Protein AF-A0A7C2LM30-F1 (afdb_monomer)

Foldseek 3Di:
DLVLVLVLQVVQDPDFLLAAEEEEEAFAQDDVSRVVVQVVVVVSQVSNCVVGNHPYGYYFYQPNVYDPVSNVVRLVVSLVVQVVRCVVRVAAHEYEYQDCAQDCVLPPVNCVSCPPGSHGYRRGHRPPDVVVVVVVVVVVVVVD

Solvent-accessible surface area (backbone atoms only — not comparable to full-atom values): 7666 Å² total; per-residue (Å²): 106,42,67,58,54,34,48,54,45,54,77,62,43,92,49,74,41,55,34,26,38,38,35,39,32,53,61,54,71,52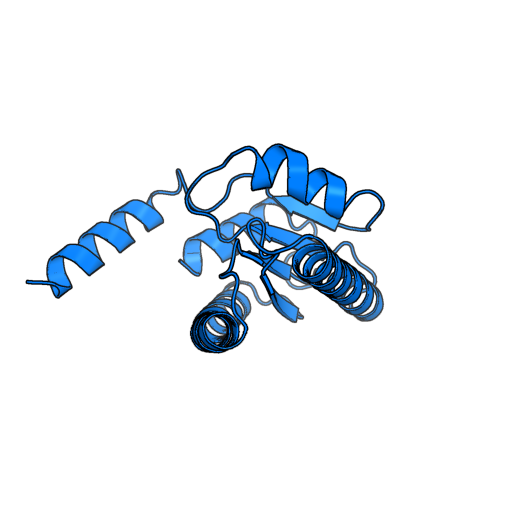,70,66,60,36,53,57,49,47,60,56,48,50,54,43,28,52,52,21,26,75,72,46,53,28,78,40,50,47,72,49,45,41,15,78,87,26,61,68,71,61,22,51,52,29,46,48,52,52,53,50,52,46,52,53,45,20,69,76,50,74,37,50,24,32,36,39,42,62,34,68,58,58,44,65,60,44,71,45,50,49,50,58,76,52,57,94,56,70,59,39,77,45,52,49,35,48,40,89,43,66,66,51,57,58,48,52,55,52,53,56,66,69,76,107

Nearest PDB structures (foldseek):
  5cdf-assembly1_E  TM=4.880E-01  e=2.034E-01  Paracoccus denitrificans
  2eg5-assembly2_E  TM=4.659E-01  e=1.511E+00  Coffea canephora
  3m9w-assembly1_A  TM=3.606E-01  e=6.515E-01  Escherichia coli str. K-12 substr. MG1655
  2eg5-assembly2_G  TM=3.994E-01  e=1.957E+00  Coffea canephora
  2eg5-assembly1_C  TM=4.062E-01  e=4.252E+00  Coffea canephora

Radius of gyration: 14.82 Å; Cα contacts (8 Å, |Δi|>4): 237; chains: 1; bounding box: 33×33×40 Å

Secondary structure (DSSP, 8-state):
-HHHHHHHHHHH-SSTTTS-EEEEE---SSHHHHHHHHHHHHHHHHHHHHHH--S-EEEEE--TTS-HHHHHHHHHHHHHHHHHHHHHHSSPEEEEEE-SS--HIIIIIHHHHTTTSSEEE-TT-STT-HHHHHHHHHHHHHH-

Structure (mmCIF, N/CA/C/O backbone):
data_AF-A0A7C2LM30-F1
#
_entry.id   AF-A0A7C2LM30-F1
#
loop_
_atom_site.group_PDB
_atom_site.id
_atom_site.type_symbol
_atom_site.label_atom_id
_atom_site.label_alt_id
_atom_site.label_comp_id
_atom_site.label_asym_id
_atom_site.label_entity_id
_atom_site.label_seq_id
_atom_site.pdbx_PDB_ins_code
_atom_site.Cartn_x
_atom_site.Cartn_y
_atom_site.Cartn_z
_atom_site.occupancy
_atom_site.B_iso_or_equiv
_atom_site.auth_seq_id
_atom_site.auth_comp_id
_atom_site.auth_asym_id
_atom_site.auth_atom_id
_atom_site.pdbx_PDB_model_num
ATOM 1 N N . MET A 1 1 ? -6.183 -11.247 -5.759 1.00 90.12 1 MET A N 1
ATOM 2 C CA . MET A 1 1 ? -5.270 -10.267 -5.131 1.00 90.12 1 MET A CA 1
ATOM 3 C C . MET A 1 1 ? -5.918 -9.535 -3.959 1.00 90.12 1 MET A C 1
ATOM 5 O O . MET A 1 1 ? -5.406 -9.662 -2.859 1.00 90.12 1 MET A O 1
ATOM 9 N N . ALA A 1 2 ? -7.056 -8.850 -4.144 1.00 95.06 2 ALA A N 1
ATOM 10 C CA . ALA A 1 2 ? -7.728 -8.118 -3.057 1.00 95.06 2 ALA A CA 1
ATOM 11 C C . ALA A 1 2 ? -8.099 -8.982 -1.830 1.00 95.06 2 ALA A C 1
ATOM 13 O O . ALA A 1 2 ? -8.059 -8.494 -0.708 1.00 95.06 2 ALA A O 1
ATOM 14 N N . GLU A 1 3 ? -8.421 -10.266 -2.025 1.00 95.94 3 GLU A N 1
ATOM 15 C CA . GLU A 1 3 ? -8.599 -11.251 -0.941 1.00 95.94 3 GLU A CA 1
ATOM 16 C C . GLU A 1 3 ? -7.370 -11.341 -0.032 1.00 95.94 3 GLU A C 1
ATOM 18 O O . GLU A 1 3 ? -7.488 -11.073 1.158 1.00 95.94 3 GLU A O 1
ATOM 23 N N . ILE A 1 4 ? -6.196 -11.590 -0.619 1.00 97.12 4 ILE A N 1
ATOM 24 C CA . ILE A 1 4 ? -4.918 -11.711 0.094 1.00 97.12 4 ILE A CA 1
ATOM 25 C C . ILE A 1 4 ? -4.638 -10.441 0.898 1.00 97.12 4 ILE A C 1
ATOM 27 O O . ILE A 1 4 ? -4.371 -10.499 2.091 1.00 97.12 4 ILE A O 1
ATOM 31 N N . LEU A 1 5 ? -4.737 -9.277 0.250 1.00 97.56 5 LEU A N 1
ATOM 32 C CA . LEU A 1 5 ? -4.450 -7.985 0.879 1.00 97.56 5 LEU A CA 1
ATOM 33 C C . LEU A 1 5 ? -5.427 -7.674 2.023 1.00 97.56 5 LEU A C 1
ATOM 35 O O . LEU A 1 5 ? -5.015 -7.152 3.056 1.00 97.56 5 LEU A O 1
ATOM 39 N N . ALA A 1 6 ? -6.704 -8.032 1.868 1.00 97.31 6 ALA A N 1
ATOM 40 C CA . ALA A 1 6 ? -7.699 -7.886 2.925 1.00 97.31 6 ALA A CA 1
ATOM 41 C C . ALA A 1 6 ? -7.400 -8.795 4.128 1.00 97.31 6 ALA A C 1
ATOM 43 O O . ALA A 1 6 ? -7.596 -8.382 5.268 1.00 97.31 6 ALA A O 1
ATOM 44 N N . GLU A 1 7 ? -6.921 -10.018 3.899 1.00 97.06 7 GLU A N 1
ATOM 45 C CA . GLU A 1 7 ? -6.515 -10.929 4.974 1.00 97.06 7 GLU A CA 1
ATOM 46 C C . GLU A 1 7 ? -5.250 -10.452 5.689 1.00 97.06 7 GLU A C 1
ATOM 48 O O . GLU A 1 7 ? -5.241 -10.411 6.918 1.00 97.06 7 GLU A O 1
ATOM 53 N N . ARG A 1 8 ? -4.234 -9.977 4.952 1.00 97.12 8 ARG A N 1
ATOM 54 C CA . ARG A 1 8 ? -3.040 -9.340 5.541 1.00 97.12 8 ARG A CA 1
ATOM 55 C C . ARG A 1 8 ? -3.408 -8.141 6.410 1.00 97.12 8 ARG A C 1
ATOM 57 O O . ARG A 1 8 ? -2.914 -8.022 7.525 1.00 97.12 8 ARG A O 1
ATOM 64 N N . TYR A 1 9 ? -4.320 -7.292 5.932 1.00 97.62 9 TYR A N 1
ATOM 65 C CA . TYR A 1 9 ? -4.838 -6.178 6.721 1.00 97.62 9 TYR A CA 1
ATOM 66 C C . TYR A 1 9 ? -5.492 -6.658 8.021 1.00 97.62 9 TYR A C 1
ATOM 68 O O . TYR A 1 9 ? -5.111 -6.199 9.092 1.00 97.62 9 TYR A O 1
ATOM 76 N N . ARG A 1 10 ? -6.439 -7.604 7.955 1.00 96.75 10 ARG A N 1
ATOM 77 C CA . ARG A 1 10 ? -7.152 -8.089 9.152 1.00 96.75 10 ARG A CA 1
ATOM 78 C C . ARG A 1 10 ? -6.234 -8.786 10.151 1.00 96.75 10 ARG A C 1
ATOM 80 O O . ARG A 1 10 ? -6.451 -8.648 11.345 1.00 96.75 10 ARG A O 1
ATOM 87 N N . ALA A 1 11 ? -5.214 -9.495 9.673 1.00 96.75 11 ALA A N 1
ATOM 88 C CA . ALA A 1 11 ? -4.242 -10.164 10.529 1.00 96.75 11 ALA A CA 1
ATOM 89 C C . ALA A 1 11 ? -3.352 -9.187 11.314 1.00 96.75 11 ALA A C 1
ATOM 91 O O . ALA A 1 11 ? -2.670 -9.610 12.242 1.00 96.75 11 ALA A O 1
ATOM 92 N N . HIS A 1 12 ? -3.277 -7.916 10.909 1.00 97.06 12 HIS A N 1
ATOM 93 C CA . HIS A 1 12 ? -2.392 -6.919 11.523 1.00 97.06 12 HIS A CA 1
ATOM 94 C C . HIS A 1 12 ? -3.137 -5.718 12.107 1.00 97.06 12 HIS A C 1
ATOM 96 O O . HIS A 1 12 ? -2.578 -5.009 12.940 1.00 97.06 12 HIS A O 1
ATOM 102 N N . ALA A 1 13 ? -4.383 -5.489 11.704 1.00 96.88 13 ALA A N 1
ATOM 103 C CA . ALA A 1 13 ? -5.273 -4.527 12.330 1.00 96.88 13 ALA A CA 1
ATOM 104 C C . ALA A 1 13 ? -5.642 -4.988 13.752 1.00 96.88 13 ALA A C 1
ATOM 106 O O . ALA A 1 13 ? -5.980 -6.148 13.975 1.00 96.88 13 ALA A O 1
ATOM 107 N N . GLN A 1 14 ? -5.617 -4.067 14.713 1.00 96.75 14 GLN A N 1
ATOM 108 C CA . GLN A 1 14 ? -6.166 -4.288 16.055 1.00 96.75 14 GLN A CA 1
ATOM 109 C C . GLN A 1 14 ? -7.666 -3.997 16.133 1.00 96.75 14 GLN A C 1
ATOM 111 O O . GLN A 1 14 ? -8.371 -4.537 16.981 1.00 96.75 14 GLN A O 1
ATOM 116 N N . SER A 1 15 ? -8.170 -3.116 15.279 1.00 95.06 15 SER A N 1
ATOM 117 C CA . SER A 1 15 ? -9.583 -2.766 15.178 1.00 95.06 15 SER A CA 1
ATOM 118 C C . SER A 1 15 ? -9.952 -2.616 13.703 1.00 95.06 15 SER A C 1
ATOM 120 O O . SER A 1 15 ? -10.035 -1.492 13.184 1.00 95.06 15 SER A O 1
ATOM 122 N N . PRO A 1 16 ? -10.158 -3.750 13.008 1.00 91.94 16 PRO A N 1
ATOM 123 C CA . PRO A 1 16 ? -10.591 -3.753 11.618 1.00 91.94 16 PRO A CA 1
ATOM 124 C C . PRO A 1 16 ? -11.807 -2.838 11.409 1.00 91.94 16 PRO A C 1
ATOM 126 O O . PRO A 1 16 ? -12.750 -2.858 12.197 1.00 91.94 16 PRO A O 1
ATOM 129 N N . GLY A 1 17 ? -11.770 -2.009 10.364 1.00 94.12 17 GLY A N 1
ATOM 130 C CA . GLY A 1 17 ? -12.828 -1.032 10.066 1.00 94.12 17 GLY A CA 1
ATOM 131 C C . GLY A 1 17 ? -12.658 0.337 10.737 1.00 94.12 17 GLY A C 1
ATOM 132 O O . GLY A 1 17 ? -13.385 1.269 10.407 1.00 94.12 17 GLY A O 1
ATOM 133 N N . GLN A 1 18 ? -11.674 0.499 11.627 1.00 97.25 18 GLN A N 1
ATOM 134 C CA . GLN A 1 18 ? -11.326 1.792 12.241 1.00 97.25 18 GLN A CA 1
ATOM 135 C C . GLN A 1 18 ? -9.895 2.237 11.907 1.00 97.25 18 GLN A C 1
ATOM 137 O O . GLN A 1 18 ? -9.576 3.420 11.991 1.00 97.25 18 GLN A O 1
ATOM 142 N N . GLU A 1 19 ? -9.031 1.305 11.505 1.00 98.31 19 GLU A N 1
ATOM 143 C CA . GLU A 1 19 ? -7.657 1.584 11.079 1.00 98.31 19 GLU A CA 1
ATOM 144 C C . GLU A 1 19 ? -7.570 1.711 9.555 1.00 98.31 19 GLU A C 1
ATOM 146 O O . GLU A 1 19 ? -8.094 0.870 8.819 1.00 98.31 19 GLU A O 1
ATOM 151 N N . ALA A 1 20 ? -6.890 2.750 9.075 1.00 98.62 20 ALA A N 1
ATOM 152 C CA . ALA A 1 20 ? -6.615 2.924 7.655 1.00 98.62 20 ALA A CA 1
ATOM 153 C C . ALA A 1 20 ? -5.583 1.904 7.143 1.00 98.62 20 ALA A C 1
ATOM 155 O O . ALA A 1 20 ? -4.777 1.371 7.908 1.00 98.62 20 ALA A O 1
ATOM 156 N N . LEU A 1 21 ? -5.604 1.663 5.833 1.00 98.69 21 LEU A N 1
ATOM 157 C CA . LEU A 1 21 ? -4.684 0.773 5.133 1.00 98.69 21 LEU A CA 1
ATOM 158 C C . LEU A 1 21 ? -3.916 1.547 4.058 1.00 98.69 21 LEU A C 1
ATOM 160 O O . LEU A 1 21 ? -4.518 2.242 3.234 1.00 98.69 21 LEU A O 1
ATOM 164 N N . LEU A 1 22 ? -2.599 1.376 4.033 1.00 98.69 22 LEU A N 1
ATOM 165 C CA . LEU A 1 22 ? -1.738 1.803 2.939 1.00 98.69 22 LEU A CA 1
ATOM 166 C C . LEU A 1 22 ? -1.111 0.580 2.277 1.00 98.69 22 LEU A C 1
ATOM 168 O O . LEU A 1 22 ? -0.413 -0.214 2.906 1.00 98.69 22 LEU A O 1
ATOM 172 N N . LEU A 1 23 ? -1.366 0.436 0.986 1.00 98.50 23 LEU A N 1
ATOM 173 C CA . LEU A 1 23 ? -0.755 -0.580 0.155 1.00 98.50 23 LEU A CA 1
ATOM 174 C C . LEU A 1 23 ? 0.518 -0.019 -0.487 1.00 98.50 23 LEU A C 1
ATOM 176 O O . LEU A 1 23 ? 0.482 1.075 -1.045 1.00 98.50 23 LEU A O 1
ATOM 180 N N . VAL A 1 24 ? 1.630 -0.754 -0.440 1.00 98.19 24 VAL A N 1
ATOM 181 C CA . VAL A 1 24 ? 2.910 -0.277 -1.004 1.00 98.19 24 VAL A CA 1
ATOM 182 C C . VAL A 1 24 ? 3.458 -1.265 -2.026 1.00 98.19 24 VAL A C 1
ATOM 184 O O . VAL A 1 24 ? 3.752 -2.411 -1.697 1.00 98.19 24 VAL A O 1
ATOM 187 N N . GLY A 1 25 ? 3.587 -0.846 -3.282 1.00 96.69 25 GLY A N 1
ATOM 188 C CA . GLY A 1 25 ? 4.179 -1.661 -4.350 1.00 96.69 25 GLY A CA 1
ATOM 189 C C . GLY A 1 25 ? 5.613 -1.252 -4.689 1.00 96.69 25 GLY A C 1
ATOM 190 O O . GLY A 1 25 ? 6.099 -0.215 -4.238 1.00 96.69 25 GLY A O 1
ATOM 191 N N . HIS A 1 26 ? 6.277 -2.054 -5.529 1.00 96.19 26 HIS A N 1
ATOM 192 C CA . HIS A 1 26 ? 7.595 -1.715 -6.077 1.00 96.19 26 HIS A CA 1
ATOM 193 C C . HIS A 1 26 ? 7.508 -0.492 -6.994 1.00 96.19 26 HIS A C 1
ATOM 195 O O . HIS A 1 26 ? 8.035 0.564 -6.677 1.00 96.19 26 HIS A O 1
ATOM 201 N N . GLY A 1 27 ? 6.776 -0.625 -8.098 1.00 93.75 27 GLY A N 1
ATOM 202 C CA . GLY A 1 27 ? 6.558 0.423 -9.086 1.00 93.75 27 GLY A CA 1
ATOM 203 C C . GLY A 1 27 ? 7.669 0.577 -10.124 1.00 93.75 27 GLY A C 1
ATOM 204 O O . GLY A 1 27 ? 8.787 0.110 -9.896 1.00 93.75 27 GLY A O 1
ATOM 205 N N . PRO A 1 28 ? 7.346 1.221 -11.257 1.00 95.44 28 PRO A N 1
ATOM 206 C CA . PRO A 1 28 ? 8.266 1.468 -12.359 1.00 95.44 28 PRO A CA 1
ATOM 207 C C . PRO A 1 28 ? 9.112 2.734 -12.147 1.00 95.44 28 PRO A C 1
ATOM 209 O O . PRO A 1 28 ? 8.844 3.571 -11.274 1.00 95.44 28 PRO A O 1
ATOM 212 N N . ASN A 1 29 ? 10.134 2.885 -12.987 1.00 93.62 29 ASN A N 1
ATOM 213 C CA . ASN A 1 29 ? 11.096 3.979 -12.891 1.00 93.62 29 ASN A CA 1
ATOM 214 C C . ASN A 1 29 ? 10.649 5.255 -13.601 1.00 93.62 29 ASN A C 1
ATOM 216 O O . ASN A 1 29 ? 11.096 6.328 -13.207 1.00 93.62 29 ASN A O 1
ATOM 220 N N . ASP A 1 30 ? 9.765 5.182 -14.587 1.00 94.06 30 ASP A N 1
ATOM 221 C CA . ASP A 1 30 ? 9.249 6.324 -15.341 1.00 94.06 30 ASP A CA 1
ATOM 222 C C . ASP A 1 30 ? 7.831 6.725 -14.897 1.00 94.06 30 ASP A C 1
ATOM 224 O O . ASP A 1 30 ? 7.108 5.971 -14.241 1.00 94.06 30 ASP A O 1
ATOM 228 N N . ALA A 1 31 ? 7.452 7.966 -15.207 1.00 92.50 31 ALA A N 1
ATOM 229 C CA . ALA A 1 31 ? 6.190 8.550 -14.757 1.00 92.50 31 ALA A CA 1
ATOM 230 C C . ALA A 1 31 ? 4.965 8.026 -15.528 1.00 92.50 31 ALA A C 1
ATOM 232 O O . ALA A 1 31 ? 3.877 7.944 -14.956 1.00 92.50 31 ALA A O 1
ATOM 233 N N . GLU A 1 32 ? 5.135 7.666 -16.800 1.00 96.06 32 GLU A N 1
ATOM 234 C CA . GLU A 1 32 ? 4.052 7.180 -17.658 1.00 96.06 32 GLU A CA 1
ATOM 235 C C . GLU A 1 32 ? 3.582 5.800 -17.191 1.00 96.06 32 GLU A C 1
ATOM 237 O O . GLU A 1 32 ? 2.423 5.630 -16.804 1.00 96.06 32 GLU A O 1
ATOM 242 N N . THR A 1 33 ? 4.511 4.853 -17.070 1.00 95.88 33 THR A N 1
ATOM 243 C CA . THR A 1 33 ? 4.237 3.513 -16.547 1.00 95.88 33 THR A CA 1
ATOM 244 C C . THR A 1 33 ? 3.743 3.588 -15.100 1.00 95.88 33 THR A C 1
ATOM 246 O O . THR A 1 33 ? 2.867 2.820 -14.697 1.00 95.88 33 THR A O 1
ATOM 249 N N . TYR A 1 34 ? 4.245 4.538 -14.295 1.00 96.25 34 TYR A N 1
ATOM 250 C CA . TYR A 1 34 ? 3.718 4.784 -12.945 1.00 96.25 34 TYR A CA 1
ATOM 251 C C . TYR A 1 34 ? 2.223 5.129 -12.995 1.00 96.25 34 TYR A C 1
ATOM 253 O O . TYR A 1 34 ? 1.431 4.543 -12.252 1.00 96.25 34 TYR A O 1
ATOM 261 N N . ALA A 1 35 ? 1.815 6.033 -13.888 1.00 96.31 35 ALA A N 1
ATOM 262 C CA . ALA A 1 35 ? 0.417 6.422 -14.038 1.00 96.31 35 ALA A CA 1
ATOM 263 C C . ALA A 1 35 ? -0.466 5.244 -14.489 1.00 96.31 35 ALA A C 1
ATOM 265 O O . ALA A 1 35 ? -1.569 5.060 -13.958 1.00 96.31 35 ALA A O 1
ATOM 266 N N . GLU A 1 36 ? 0.023 4.408 -15.408 1.00 96.75 36 GLU A N 1
ATOM 267 C CA . GLU A 1 36 ? -0.667 3.184 -15.829 1.00 96.75 36 GLU A CA 1
ATOM 268 C C . GLU A 1 36 ? -0.853 2.195 -14.676 1.00 96.75 36 GLU A C 1
ATOM 270 O O . GLU A 1 36 ? -1.963 1.710 -14.435 1.00 96.75 36 GLU A O 1
ATOM 275 N N . TRP A 1 37 ? 0.204 1.939 -13.904 1.00 96.62 37 TRP A N 1
ATOM 276 C CA . TRP A 1 37 ? 0.136 1.056 -12.741 1.00 96.62 37 TRP A CA 1
ATOM 277 C C . TRP A 1 37 ? -0.859 1.583 -11.710 1.00 96.62 37 TRP A C 1
ATOM 279 O O . TRP A 1 37 ? -1.683 0.824 -11.194 1.00 96.62 37 TRP A O 1
ATOM 289 N N . MET A 1 38 ? -0.845 2.890 -11.446 1.00 97.31 38 MET A N 1
ATOM 290 C CA . MET A 1 38 ? -1.749 3.515 -10.485 1.00 97.31 38 MET A CA 1
ATOM 291 C C . MET A 1 38 ? -3.221 3.405 -10.891 1.00 97.31 38 MET A C 1
ATOM 293 O O . MET A 1 38 ? -4.069 3.237 -10.011 1.00 97.31 38 MET A O 1
ATOM 297 N N . ARG A 1 39 ? -3.554 3.418 -12.190 1.00 95.69 39 ARG A N 1
ATOM 298 C CA . ARG A 1 39 ? -4.929 3.148 -12.655 1.00 95.69 39 ARG A CA 1
ATOM 299 C C . ARG A 1 39 ? -5.417 1.770 -12.204 1.00 95.69 39 ARG A C 1
ATOM 301 O O . ARG A 1 39 ? -6.512 1.660 -11.656 1.00 95.69 39 ARG A O 1
ATOM 308 N N . HIS A 1 40 ? -4.604 0.729 -12.381 1.00 94.94 40 HIS A N 1
ATOM 309 C CA . HIS A 1 40 ? -4.975 -0.636 -11.994 1.00 94.94 40 HIS A CA 1
ATOM 310 C C . HIS A 1 40 ? -4.937 -0.843 -10.474 1.00 94.94 40 HIS A C 1
ATOM 312 O O . HIS A 1 40 ? -5.849 -1.433 -9.892 1.00 94.94 40 HIS A O 1
ATOM 318 N N . LEU A 1 41 ? -3.915 -0.316 -9.800 1.00 96.75 41 LEU A N 1
ATOM 319 C CA . LEU A 1 41 ? -3.738 -0.487 -8.359 1.00 96.75 41 LEU A CA 1
ATOM 320 C C . LEU A 1 41 ? -4.805 0.244 -7.539 1.00 96.75 41 LEU A C 1
ATOM 322 O O . LEU A 1 41 ? -5.219 -0.262 -6.496 1.00 96.75 41 LEU A O 1
ATOM 326 N N . ARG A 1 42 ? -5.323 1.381 -8.016 1.00 96.94 42 ARG A N 1
ATOM 327 C CA . ARG A 1 42 ? -6.461 2.062 -7.374 1.00 96.94 42 ARG A CA 1
ATOM 328 C C . ARG A 1 42 ? -7.736 1.218 -7.414 1.00 96.94 42 ARG A C 1
ATOM 330 O O . ARG A 1 42 ? -8.464 1.187 -6.424 1.00 96.94 42 ARG A O 1
ATOM 337 N N . ALA A 1 43 ? -7.975 0.469 -8.493 1.00 96.56 43 ALA A N 1
ATOM 338 C CA . ALA A 1 43 ? -9.087 -0.482 -8.548 1.00 96.56 43 ALA A CA 1
ATOM 339 C C . ALA A 1 43 ? -8.901 -1.630 -7.537 1.00 96.56 43 ALA A C 1
ATOM 341 O O . ALA A 1 43 ? -9.852 -2.027 -6.860 1.00 96.56 43 ALA A O 1
ATOM 342 N N . VAL A 1 44 ? -7.664 -2.114 -7.357 1.00 96.44 44 VAL A N 1
ATOM 343 C CA . VAL A 1 44 ? -7.340 -3.091 -6.303 1.00 96.44 44 VAL A CA 1
ATOM 344 C C . VAL A 1 44 ? -7.600 -2.506 -4.913 1.00 96.44 44 VAL A C 1
ATOM 346 O O . VAL A 1 44 ? -8.252 -3.162 -4.104 1.00 96.44 44 VAL A O 1
ATOM 349 N N . ALA A 1 45 ? -7.154 -1.277 -4.635 1.00 98.12 45 ALA A N 1
ATOM 350 C CA . ALA A 1 45 ? -7.388 -0.595 -3.360 1.00 98.12 45 ALA A CA 1
ATOM 351 C C . ALA A 1 45 ? -8.889 -0.434 -3.056 1.00 98.12 45 ALA A C 1
ATOM 353 O O . ALA A 1 45 ? -9.327 -0.736 -1.945 1.00 98.12 45 ALA A O 1
ATOM 354 N N . ALA A 1 46 ? -9.694 -0.052 -4.053 1.00 98.00 46 ALA A N 1
ATOM 355 C CA . ALA A 1 46 ? -11.148 0.034 -3.924 1.00 98.00 46 ALA A CA 1
ATOM 356 C C . ALA A 1 46 ? -11.782 -1.331 -3.595 1.00 98.00 46 ALA A C 1
ATOM 358 O O . ALA A 1 46 ? -12.593 -1.433 -2.672 1.00 98.00 46 ALA A O 1
ATOM 359 N N . ALA A 1 47 ? -11.363 -2.397 -4.284 1.00 97.88 47 ALA A N 1
ATOM 360 C CA . ALA A 1 47 ? -11.829 -3.753 -4.005 1.00 97.88 47 ALA A CA 1
ATOM 361 C C . ALA A 1 47 ? -11.413 -4.239 -2.605 1.00 97.88 47 ALA A C 1
ATOM 363 O O . ALA A 1 47 ? -12.185 -4.919 -1.930 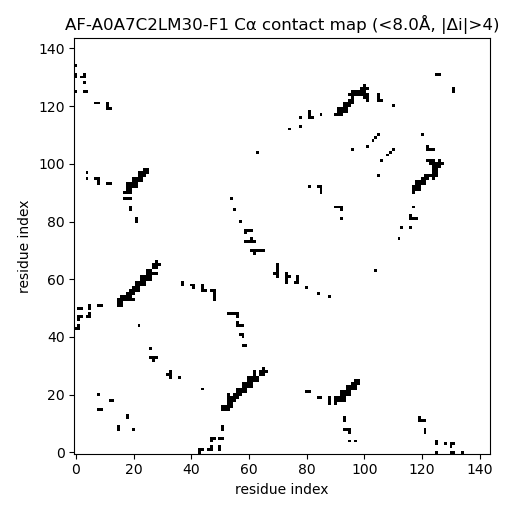1.00 97.88 47 ALA A O 1
ATOM 364 N N . VAL A 1 48 ? -10.213 -3.883 -2.136 1.00 98.12 48 VAL A N 1
ATOM 365 C CA . VAL A 1 48 ? -9.774 -4.179 -0.764 1.00 98.12 48 VAL A CA 1
ATOM 366 C C . VAL A 1 48 ? -10.641 -3.427 0.241 1.00 98.12 48 VAL A C 1
ATOM 368 O O . VAL A 1 48 ? -11.140 -4.057 1.168 1.00 98.12 48 VAL A O 1
ATOM 371 N N . ARG A 1 49 ? -10.897 -2.130 0.030 1.00 98.12 49 ARG A N 1
ATOM 372 C CA . ARG A 1 49 ? -11.764 -1.320 0.901 1.00 98.12 49 ARG A CA 1
ATOM 373 C C . ARG A 1 49 ? -13.157 -1.920 1.044 1.00 98.12 49 ARG A C 1
ATOM 375 O O . ARG A 1 49 ? -13.635 -2.072 2.163 1.00 98.12 49 ARG A O 1
ATOM 382 N N . ALA A 1 50 ? -13.771 -2.318 -0.070 1.00 97.94 50 ALA A N 1
ATOM 383 C CA . ALA A 1 50 ? -15.083 -2.964 -0.067 1.00 97.94 50 ALA A CA 1
ATOM 384 C C . ALA A 1 50 ? -15.091 -4.277 0.739 1.00 97.94 50 ALA A C 1
ATOM 386 O O . ALA A 1 50 ? -16.087 -4.612 1.369 1.00 97.94 50 ALA A O 1
ATOM 387 N N . ARG A 1 51 ? -13.972 -5.016 0.756 1.00 97.44 51 ARG A N 1
ATOM 388 C CA . ARG A 1 51 ? -13.837 -6.273 1.510 1.00 97.44 51 ARG A CA 1
ATOM 389 C C . ARG A 1 51 ? -13.516 -6.066 2.987 1.00 97.44 51 ARG A C 1
ATOM 391 O O . ARG A 1 51 ? -13.874 -6.917 3.799 1.00 97.44 51 ARG A O 1
ATOM 398 N N . THR A 1 52 ? -12.767 -5.026 3.339 1.00 97.38 52 THR A N 1
ATOM 399 C CA . THR A 1 52 ? -12.274 -4.819 4.709 1.00 97.38 52 THR A CA 1
ATOM 400 C C . THR A 1 52 ? -13.148 -3.889 5.535 1.00 97.38 52 THR A C 1
ATOM 402 O O . THR A 1 52 ? -13.085 -3.963 6.757 1.00 97.38 52 THR A O 1
ATOM 405 N N . GLY A 1 53 ? -13.917 -3.004 4.895 1.00 97.19 53 GLY A N 1
ATOM 406 C CA . GLY A 1 53 ? -14.619 -1.919 5.581 1.00 97.19 53 GLY A CA 1
ATOM 407 C C . GLY A 1 53 ? -13.678 -0.851 6.150 1.00 97.19 53 GLY A C 1
ATOM 408 O O . GLY A 1 53 ? -14.113 -0.022 6.941 1.00 97.19 53 GLY A O 1
ATOM 409 N N . ALA A 1 54 ? -12.390 -0.863 5.780 1.00 97.88 54 ALA A N 1
ATOM 410 C CA . ALA A 1 54 ? -11.427 0.121 6.263 1.00 97.88 54 ALA A CA 1
ATOM 411 C C . ALA A 1 54 ? -11.861 1.549 5.866 1.00 97.88 54 ALA A C 1
ATOM 413 O O . ALA A 1 54 ? -12.302 1.769 4.729 1.00 97.88 54 ALA A O 1
ATOM 414 N 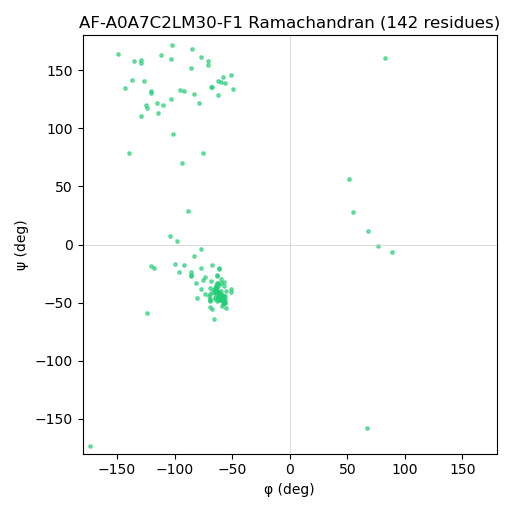N . PRO A 1 55 ? -11.698 2.545 6.757 1.00 97.44 55 PRO A N 1
ATOM 415 C CA . PRO A 1 55 ? -12.159 3.909 6.505 1.00 97.44 55 PRO A CA 1
ATOM 416 C C . PRO A 1 55 ? -11.450 4.531 5.293 1.00 97.44 55 PRO A C 1
ATOM 418 O O . PRO A 1 55 ? -12.063 5.268 4.521 1.00 97.44 55 PRO A O 1
ATOM 421 N N . SER A 1 56 ? -10.184 4.161 5.079 1.00 97.81 56 SER A N 1
ATOM 422 C CA . SER A 1 56 ? -9.353 4.575 3.951 1.00 97.81 56 SER A CA 1
ATOM 423 C C . SER A 1 56 ? -8.452 3.419 3.513 1.00 97.81 56 SER A C 1
ATOM 425 O O . SER A 1 56 ? -7.842 2.760 4.356 1.00 97.81 56 SER A O 1
ATOM 427 N N . VAL A 1 57 ? -8.373 3.183 2.200 1.00 98.62 57 VAL A N 1
ATOM 428 C CA . VAL A 1 57 ? -7.396 2.280 1.576 1.00 98.62 57 VAL A CA 1
ATOM 429 C C . VAL A 1 57 ? -6.715 3.044 0.451 1.00 98.62 57 VAL A C 1
ATOM 431 O O . VAL A 1 57 ? -7.353 3.353 -0.555 1.00 98.62 57 VAL A O 1
ATOM 434 N N . LEU A 1 58 ? -5.438 3.358 0.636 1.00 98.56 58 LEU A N 1
ATOM 435 C CA . LEU A 1 58 ? -4.614 4.059 -0.348 1.00 98.56 58 LEU A CA 1
ATOM 436 C C . LEU A 1 58 ? -3.537 3.121 -0.884 1.00 98.56 58 LEU A C 1
ATOM 438 O O . LEU A 1 58 ? -3.266 2.069 -0.303 1.00 98.56 58 LEU A O 1
ATOM 442 N N . VAL A 1 59 ? -2.942 3.491 -2.011 1.00 98.44 59 VAL A N 1
ATOM 443 C CA . VAL A 1 59 ? -1.840 2.754 -2.625 1.00 98.44 59 VAL A CA 1
ATOM 444 C C . VAL A 1 59 ? -0.786 3.730 -3.108 1.00 98.44 59 VAL A C 1
ATOM 446 O O . VAL A 1 59 ? -1.139 4.796 -3.604 1.00 98.44 59 VAL A O 1
ATOM 449 N N . GLU A 1 60 ? 0.481 3.361 -2.957 1.00 98.31 60 GLU A N 1
ATOM 450 C CA . GLU A 1 60 ? 1.611 4.118 -3.484 1.00 98.31 60 GLU A CA 1
ATOM 451 C C . GLU A 1 60 ? 2.778 3.182 -3.836 1.00 98.31 60 GLU A C 1
ATOM 453 O O . GLU A 1 60 ? 2.799 2.007 -3.452 1.00 98.31 60 GLU A O 1
ATOM 458 N N . LEU A 1 61 ? 3.734 3.684 -4.613 1.00 98.06 61 LEU A N 1
ATOM 459 C CA . LEU A 1 61 ? 4.855 2.911 -5.138 1.00 98.06 61 LEU A CA 1
ATOM 460 C C . LEU A 1 61 ? 6.186 3.499 -4.673 1.00 98.06 61 LEU A C 1
ATOM 462 O O . LEU A 1 61 ? 6.416 4.692 -4.827 1.00 98.06 61 LEU A O 1
ATOM 466 N N . VAL A 1 62 ? 7.077 2.658 -4.144 1.00 97.19 62 VAL A N 1
ATOM 467 C CA . VAL A 1 62 ? 8.379 3.096 -3.598 1.00 97.19 62 VAL A CA 1
ATOM 468 C C . VAL A 1 62 ? 9.423 3.398 -4.680 1.00 97.19 62 VAL A C 1
ATOM 470 O O . VAL A 1 62 ? 10.378 4.123 -4.422 1.00 97.19 62 VAL A O 1
ATOM 473 N N . ARG A 1 63 ? 9.226 2.870 -5.894 1.00 96.75 63 ARG A N 1
ATOM 474 C CA . ARG A 1 63 ? 10.090 3.012 -7.079 1.00 96.75 63 ARG A CA 1
ATOM 475 C C . ARG A 1 63 ? 11.541 2.666 -6.750 1.00 96.75 63 ARG A C 1
ATOM 477 O O . ARG A 1 63 ? 12.444 3.484 -6.893 1.00 96.75 63 ARG A O 1
ATOM 484 N N . ASP A 1 64 ? 11.736 1.453 -6.232 1.00 95.69 64 ASP A N 1
ATOM 485 C CA . ASP A 1 64 ? 12.969 1.063 -5.534 1.00 95.69 64 ASP A CA 1
ATOM 486 C C . ASP A 1 64 ? 14.233 1.098 -6.410 1.00 95.69 64 ASP A C 1
ATOM 488 O O . ASP A 1 64 ? 15.319 1.340 -5.880 1.00 95.69 64 ASP A O 1
ATOM 492 N N . ASP A 1 65 ? 14.062 0.908 -7.723 1.00 96.19 65 ASP A N 1
ATOM 493 C CA . ASP A 1 65 ? 15.122 0.900 -8.742 1.00 96.19 65 ASP A CA 1
ATOM 494 C C . ASP A 1 65 ? 15.265 2.244 -9.481 1.00 96.19 65 ASP A C 1
ATOM 496 O O . ASP A 1 65 ? 16.055 2.362 -10.422 1.00 96.19 65 ASP A O 1
ATOM 500 N N . ALA A 1 66 ? 14.490 3.264 -9.102 1.00 96.56 66 ALA A N 1
ATOM 501 C CA . ALA A 1 66 ? 14.547 4.573 -9.739 1.00 96.56 66 ALA A CA 1
ATOM 502 C C . ALA A 1 66 ? 15.776 5.372 -9.263 1.00 96.56 66 ALA A C 1
ATOM 504 O O . ALA A 1 66 ? 16.328 5.088 -8.193 1.00 96.56 66 ALA A O 1
ATOM 505 N N . PRO A 1 67 ? 16.194 6.420 -10.005 1.00 97.38 67 PRO A N 1
ATOM 506 C CA . PRO A 1 67 ? 17.256 7.313 -9.555 1.00 97.38 67 PRO A CA 1
ATOM 507 C C . PRO A 1 67 ? 17.009 7.834 -8.127 1.00 97.38 67 PRO A C 1
ATOM 509 O O . PRO A 1 67 ? 15.855 8.096 -7.770 1.00 97.38 67 PRO A O 1
ATOM 512 N N . PRO A 1 68 ? 18.058 8.050 -7.307 1.00 97.31 68 PRO A N 1
ATOM 513 C CA . PRO A 1 68 ? 17.898 8.363 -5.885 1.00 97.31 68 PRO A CA 1
ATOM 514 C C . PRO A 1 68 ? 16.919 9.507 -5.558 1.00 97.31 68 PRO A C 1
ATOM 516 O O . PRO A 1 6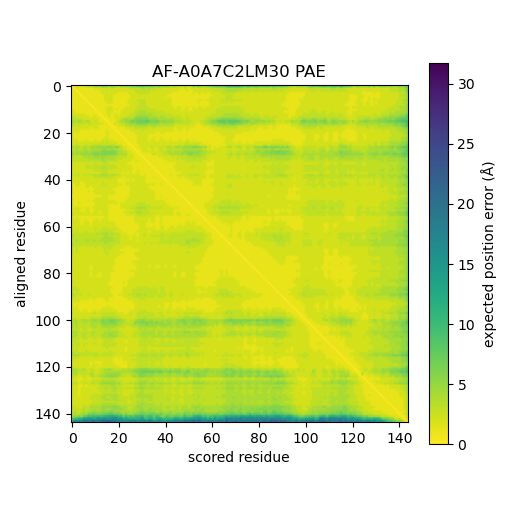8 ? 16.128 9.328 -4.631 1.00 97.31 68 PRO A O 1
ATOM 519 N N . PRO A 1 69 ? 16.878 10.632 -6.307 1.00 97.44 69 PRO A N 1
ATOM 520 C CA . PRO A 1 69 ? 15.907 11.698 -6.043 1.00 97.44 69 PRO A CA 1
ATOM 521 C C . PRO A 1 69 ? 14.453 11.246 -6.230 1.00 97.44 69 PRO A C 1
ATOM 523 O O . PRO A 1 69 ? 13.579 11.608 -5.449 1.00 97.44 69 PRO A O 1
ATOM 526 N N . VAL A 1 70 ? 14.205 10.400 -7.231 1.00 97.38 70 VAL A N 1
ATOM 527 C CA . VAL A 1 70 ? 12.874 9.890 -7.577 1.00 97.38 70 VAL A CA 1
ATOM 528 C C . VAL A 1 70 ? 12.366 8.924 -6.508 1.00 97.38 70 VAL A C 1
ATOM 530 O O . VAL A 1 70 ? 11.218 9.018 -6.068 1.00 97.38 70 VAL A O 1
ATOM 533 N N . ARG A 1 71 ? 13.232 8.014 -6.048 1.00 97.62 71 ARG A N 1
ATOM 534 C CA . ARG A 1 71 ? 12.924 7.106 -4.937 1.00 97.62 71 ARG A CA 1
ATOM 535 C C . ARG A 1 71 ? 12.715 7.875 -3.629 1.00 97.62 71 ARG A C 1
ATOM 537 O O . ARG A 1 71 ? 11.805 7.552 -2.871 1.00 97.62 71 ARG A O 1
ATOM 544 N N . ALA A 1 72 ? 13.530 8.898 -3.358 1.00 98.25 72 ALA A N 1
ATOM 545 C CA . ALA A 1 72 ? 13.393 9.724 -2.158 1.00 98.25 72 ALA A CA 1
ATOM 546 C C . ALA A 1 72 ? 12.041 10.453 -2.117 1.00 98.25 72 ALA A C 1
ATOM 548 O O . ALA A 1 72 ? 11.363 10.432 -1.091 1.00 98.25 72 ALA A O 1
ATOM 549 N N . GLU A 1 73 ? 11.611 11.024 -3.243 1.00 98.06 73 GLU A N 1
ATOM 550 C CA . GLU A 1 73 ? 10.296 11.655 -3.378 1.00 98.06 73 GLU A CA 1
ATOM 551 C C . GLU A 1 73 ? 9.151 10.638 -3.204 1.00 98.06 73 GLU A C 1
ATOM 553 O O . GLU A 1 73 ? 8.157 10.911 -2.533 1.00 98.06 73 GLU A O 1
ATOM 558 N N . ALA A 1 74 ? 9.300 9.427 -3.749 1.00 98.25 74 ALA A N 1
ATOM 559 C CA . ALA A 1 74 ? 8.331 8.348 -3.571 1.00 98.25 74 ALA A CA 1
ATOM 560 C C . ALA A 1 74 ? 8.188 7.919 -2.101 1.00 98.25 74 ALA A C 1
ATOM 562 O O . ALA A 1 74 ? 7.072 7.805 -1.593 1.00 98.25 74 ALA A O 1
ATOM 563 N N . VAL A 1 75 ? 9.306 7.746 -1.390 1.00 98.56 75 VAL A N 1
ATOM 564 C CA . VAL A 1 75 ? 9.300 7.475 0.055 1.00 98.56 75 VAL A CA 1
ATOM 565 C C . VAL A 1 75 ? 8.664 8.635 0.819 1.00 98.56 75 VAL A C 1
ATOM 567 O O . VAL A 1 75 ? 7.852 8.388 1.708 1.00 98.56 75 VAL A O 1
ATOM 570 N N . HIS A 1 76 ? 8.972 9.886 0.464 1.00 98.62 76 HIS A N 1
ATOM 571 C CA . HIS A 1 76 ? 8.359 11.059 1.087 1.00 98.62 76 HIS A CA 1
ATOM 572 C C . HIS A 1 76 ? 6.829 11.018 0.981 1.00 98.62 76 HIS A C 1
ATOM 574 O O . HIS A 1 76 ? 6.157 11.059 2.012 1.00 98.62 76 HIS A O 1
ATOM 580 N N . ARG A 1 77 ? 6.288 10.785 -0.224 1.00 98.50 77 ARG A N 1
ATOM 581 C CA . ARG A 1 77 ? 4.840 10.628 -0.442 1.00 98.50 77 ARG A CA 1
ATOM 582 C C . ARG A 1 77 ? 4.232 9.516 0.410 1.00 98.50 77 ARG A C 1
ATOM 584 O O . ARG A 1 77 ? 3.190 9.713 1.026 1.00 98.50 77 ARG A O 1
ATOM 591 N N . ILE A 1 78 ? 4.880 8.351 0.505 1.00 98.75 78 ILE A N 1
ATOM 592 C CA . ILE A 1 78 ? 4.394 7.247 1.354 1.00 98.75 78 ILE A CA 1
ATOM 593 C C . ILE A 1 78 ? 4.294 7.697 2.821 1.00 98.75 78 ILE A C 1
ATOM 595 O O . ILE A 1 78 ? 3.293 7.420 3.486 1.00 98.75 78 ILE A O 1
ATOM 599 N N . ARG A 1 79 ? 5.301 8.418 3.329 1.00 98.75 79 ARG A N 1
ATOM 600 C CA . ARG A 1 79 ? 5.308 8.936 4.709 1.00 98.75 79 ARG A CA 1
ATOM 601 C C . ARG A 1 79 ? 4.203 9.974 4.933 1.00 98.75 79 ARG A C 1
ATOM 603 O O . ARG A 1 79 ? 3.548 9.932 5.974 1.00 98.75 79 ARG A O 1
ATOM 610 N N . GLU A 1 80 ? 3.953 10.855 3.966 1.00 98.69 80 GLU A N 1
ATOM 611 C CA . GLU A 1 80 ? 2.846 11.822 4.013 1.00 98.69 80 GLU A CA 1
ATOM 612 C C . GLU A 1 80 ? 1.480 11.128 4.044 1.00 98.69 80 GLU A C 1
ATOM 614 O O . GLU A 1 80 ? 0.631 11.471 4.865 1.00 98.69 80 GLU A O 1
ATOM 619 N N . LEU A 1 81 ? 1.276 10.100 3.215 1.00 98.75 81 LEU A N 1
ATOM 620 C CA . LEU A 1 81 ? 0.032 9.324 3.200 1.00 98.75 81 LEU A CA 1
ATOM 621 C C . LEU A 1 81 ? -0.227 8.639 4.546 1.00 98.75 81 LEU A C 1
ATOM 623 O O . LEU A 1 81 ? -1.358 8.666 5.036 1.00 9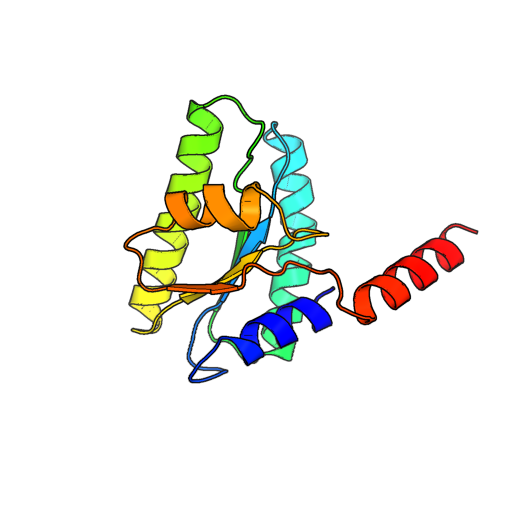8.75 81 LEU A O 1
ATOM 627 N N . VAL A 1 82 ? 0.816 8.089 5.178 1.00 98.75 82 VAL A N 1
ATOM 628 C CA . VAL A 1 82 ? 0.720 7.555 6.545 1.00 98.75 82 VAL A CA 1
ATOM 629 C C . VAL A 1 82 ? 0.314 8.651 7.529 1.00 98.75 82 VAL A C 1
ATOM 631 O O . VAL A 1 82 ? -0.597 8.438 8.327 1.00 98.75 82 VAL A O 1
ATOM 634 N N . ALA A 1 83 ? 0.950 9.824 7.476 1.00 98.62 83 ALA A N 1
ATOM 635 C CA . ALA A 1 83 ? 0.633 10.933 8.374 1.00 98.62 83 ALA A CA 1
ATOM 636 C C . ALA A 1 83 ? -0.821 11.412 8.209 1.00 98.62 83 ALA A C 1
ATOM 638 O O . ALA A 1 83 ? -1.526 11.580 9.205 1.00 98.62 83 ALA A O 1
ATOM 639 N N . LEU A 1 84 ? -1.300 11.554 6.970 1.00 98.56 84 LEU A N 1
ATOM 640 C CA . LEU A 1 84 ? -2.676 11.949 6.658 1.00 98.56 84 LEU A CA 1
ATOM 641 C C . LEU A 1 84 ? -3.696 10.917 7.153 1.00 98.56 84 LEU A C 1
ATOM 643 O O . LEU A 1 84 ? -4.667 11.267 7.826 1.00 98.56 84 LEU A O 1
ATOM 647 N N . GLN A 1 85 ? -3.470 9.633 6.866 1.00 98.62 85 GLN A N 1
ATOM 648 C CA . GLN A 1 85 ? -4.351 8.556 7.322 1.00 98.62 85 GLN A CA 1
ATOM 649 C C . GLN A 1 85 ? -4.349 8.421 8.852 1.00 98.62 85 GLN A C 1
ATOM 651 O O . GLN A 1 85 ? -5.405 8.200 9.456 1.00 98.62 85 GLN A O 1
ATOM 656 N N . HIS A 1 86 ? -3.190 8.598 9.490 1.00 98.50 86 HIS A N 1
ATOM 657 C CA . HIS A 1 86 ? -3.076 8.619 10.943 1.00 98.50 86 HIS A CA 1
ATOM 658 C C . HIS A 1 86 ? -3.826 9.808 11.552 1.00 98.50 86 HIS A C 1
ATOM 660 O O . HIS A 1 86 ? -4.571 9.629 12.512 1.00 98.50 86 HIS A O 1
ATOM 666 N N . ALA A 1 87 ? -3.686 11.011 10.990 1.00 98.31 87 ALA A N 1
ATOM 667 C CA . ALA A 1 87 ? -4.403 12.193 11.459 1.00 98.31 87 ALA A CA 1
ATOM 668 C C . ALA A 1 87 ? -5.926 12.010 11.360 1.00 98.31 87 ALA A C 1
ATOM 670 O O . ALA A 1 87 ? -6.638 12.320 12.314 1.00 98.31 87 ALA A O 1
ATOM 671 N N . ALA A 1 88 ? -6.409 11.432 10.254 1.00 98.06 88 ALA A N 1
ATOM 672 C CA . ALA A 1 88 ? -7.832 11.200 10.016 1.00 98.06 88 ALA A CA 1
ATOM 673 C C . ALA A 1 88 ? -8.446 10.132 10.937 1.00 98.06 88 ALA A C 1
ATOM 675 O O . ALA A 1 88 ? -9.593 10.260 11.354 1.00 98.06 88 ALA A O 1
ATOM 676 N N . THR A 1 89 ? -7.704 9.067 11.250 1.00 97.81 89 THR A N 1
ATOM 677 C CA . THR A 1 89 ? -8.226 7.936 12.045 1.00 97.81 89 THR A CA 1
ATOM 678 C C . THR A 1 89 ? -7.829 7.980 13.516 1.00 97.81 89 THR A C 1
ATOM 680 O O . THR A 1 89 ? -8.425 7.278 14.331 1.00 97.81 89 THR A O 1
ATOM 683 N N . ARG A 1 90 ? -6.813 8.781 13.862 1.00 98.06 90 ARG A N 1
ATOM 684 C CA . ARG A 1 90 ? -6.146 8.816 15.174 1.00 98.06 90 ARG A CA 1
ATOM 685 C C . ARG A 1 90 ? -5.617 7.445 15.614 1.00 98.06 90 ARG A C 1
ATOM 687 O O . ARG A 1 90 ? -5.504 7.173 16.807 1.00 98.06 90 ARG A O 1
ATOM 694 N N . ARG A 1 91 ? -5.284 6.574 14.655 1.00 98.19 91 ARG A N 1
ATOM 695 C CA . ARG A 1 91 ? -4.823 5.196 14.883 1.00 98.19 91 ARG A CA 1
ATOM 696 C C . ARG A 1 91 ? -3.623 4.848 14.012 1.00 98.19 91 ARG A C 1
ATOM 698 O O . ARG A 1 91 ? -3.420 5.506 12.991 1.00 98.19 91 ARG A O 1
ATOM 705 N N . PRO A 1 92 ? -2.813 3.845 14.392 1.00 98.44 92 PRO A N 1
ATOM 706 C CA . PRO A 1 92 ? -1.751 3.368 13.525 1.00 98.44 92 PRO A CA 1
ATOM 707 C C . PRO A 1 92 ? -2.283 2.937 12.154 1.00 98.44 92 PRO A C 1
ATOM 709 O O . PRO A 1 92 ? -3.332 2.301 12.061 1.00 98.44 92 PRO A O 1
ATOM 712 N N . VAL A 1 93 ? -1.555 3.276 11.093 1.00 98.69 93 VAL A N 1
ATOM 713 C CA . VAL A 1 93 ? -1.904 2.863 9.727 1.00 98.69 93 VAL A CA 1
ATOM 714 C C . VAL A 1 93 ? -1.371 1.457 9.486 1.00 98.69 93 VAL A C 1
ATOM 716 O O . VAL A 1 93 ? -0.195 1.182 9.727 1.00 98.69 93 VAL A O 1
ATOM 719 N N . VAL A 1 94 ? -2.215 0.556 8.994 1.00 98.56 94 VAL A N 1
ATOM 720 C CA . VAL A 1 94 ? -1.764 -0.774 8.582 1.00 98.56 94 VAL A CA 1
ATOM 721 C C . VAL A 1 94 ? -1.104 -0.647 7.214 1.00 98.56 94 VAL A C 1
ATOM 723 O O . VAL A 1 94 ? -1.728 -0.185 6.264 1.00 98.56 94 VAL A O 1
ATOM 726 N N . VAL A 1 95 ? 0.158 -1.045 7.097 1.00 98.38 95 VAL A N 1
ATOM 727 C CA . VAL A 1 95 ? 0.926 -0.972 5.852 1.00 98.38 95 VAL A CA 1
ATOM 728 C C . VAL A 1 95 ? 1.155 -2.384 5.326 1.00 98.38 95 VAL A C 1
ATOM 730 O O . VAL A 1 95 ? 1.770 -3.205 6.006 1.00 98.38 95 VAL A O 1
ATOM 733 N N . VAL A 1 96 ? 0.674 -2.665 4.112 1.00 97.69 96 VAL A N 1
ATOM 734 C CA . VAL A 1 96 ? 0.767 -3.988 3.473 1.00 97.69 96 VAL A CA 1
ATOM 735 C C . VAL A 1 96 ? 1.446 -3.865 2.102 1.00 97.69 96 VAL A C 1
ATOM 737 O O . VAL A 1 96 ? 0.924 -3.187 1.216 1.00 97.69 96 VAL A O 1
ATOM 740 N N . PRO A 1 97 ? 2.579 -4.539 1.862 1.00 96.38 97 PRO A N 1
ATOM 741 C CA . PRO A 1 97 ? 3.220 -4.577 0.561 1.00 96.38 97 PRO A CA 1
ATOM 742 C C . PRO A 1 97 ? 2.402 -5.353 -0.479 1.00 96.38 97 PRO A C 1
ATOM 744 O O . PRO A 1 97 ? 1.966 -6.480 -0.234 1.00 96.38 97 PRO A O 1
ATOM 747 N N . ILE A 1 98 ? 2.277 -4.799 -1.686 1.00 95.06 98 ILE A N 1
ATOM 748 C CA . ILE A 1 98 ? 1.816 -5.518 -2.881 1.00 95.06 98 ILE A CA 1
ATOM 749 C C . ILE A 1 98 ? 3.050 -6.032 -3.632 1.00 95.06 98 ILE A C 1
ATOM 751 O O . ILE A 1 98 ? 3.427 -5.528 -4.687 1.00 95.06 98 ILE A O 1
ATOM 755 N N . LEU A 1 99 ? 3.720 -7.021 -3.045 1.00 94.56 99 LEU A N 1
ATOM 756 C CA . LEU A 1 99 ? 4.898 -7.677 -3.615 1.00 94.56 99 LEU A CA 1
ATOM 757 C C . LEU A 1 99 ? 4.669 -9.181 -3.633 1.00 94.56 99 LEU A C 1
ATOM 759 O O . LEU A 1 99 ? 4.083 -9.722 -2.698 1.00 94.56 99 LEU A O 1
ATOM 763 N N . VAL A 1 100 ? 5.106 -9.859 -4.697 1.00 92.88 100 VAL A N 1
ATOM 764 C CA . VAL A 1 100 ? 4.852 -11.298 -4.870 1.00 92.88 100 VAL A CA 1
ATOM 765 C C . VAL A 1 100 ? 5.410 -12.091 -3.697 1.00 92.88 100 VAL A C 1
ATOM 767 O O . VAL A 1 100 ? 4.683 -12.889 -3.119 1.00 92.88 100 VAL A O 1
ATOM 770 N N . ALA A 1 101 ? 6.658 -11.840 -3.314 1.00 90.94 101 ALA A N 1
ATOM 771 C CA . ALA A 1 101 ? 7.322 -12.539 -2.227 1.00 90.94 101 ALA A CA 1
ATOM 772 C C . ALA A 1 101 ? 7.946 -11.557 -1.236 1.00 90.94 101 ALA A C 1
ATOM 774 O O . ALA A 1 101 ? 8.298 -10.425 -1.579 1.00 90.94 101 ALA A O 1
ATOM 775 N N . ARG A 1 102 ? 8.119 -12.036 -0.004 1.00 91.38 102 ARG A N 1
ATOM 776 C CA . ARG A 1 102 ? 8.963 -11.394 0.999 1.00 91.38 102 ARG A CA 1
ATOM 777 C C . ARG A 1 102 ? 10.415 -11.363 0.510 1.00 91.38 102 ARG A C 1
ATOM 779 O O . ARG A 1 102 ? 10.904 -12.337 -0.053 1.00 91.38 102 ARG A O 1
ATOM 786 N N . GLY A 1 103 ? 11.110 -10.261 0.766 1.00 92.19 103 GLY A N 1
ATOM 787 C CA . GLY A 1 103 ? 12.509 -10.085 0.378 1.00 92.19 103 GLY A CA 1
ATOM 788 C C . GLY A 1 103 ? 13.091 -8.797 0.947 1.00 92.19 103 GLY A C 1
ATOM 789 O O . GLY A 1 103 ? 12.416 -8.103 1.703 1.00 92.19 103 GLY A O 1
ATOM 790 N N . ARG A 1 104 ? 14.320 -8.444 0.548 1.00 93.81 104 ARG A N 1
ATOM 791 C CA . ARG A 1 104 ? 15.056 -7.279 1.082 1.00 93.81 104 ARG A CA 1
ATOM 792 C C . ARG A 1 104 ? 14.237 -5.983 1.062 1.00 93.81 104 ARG A C 1
ATOM 794 O O . ARG A 1 104 ? 14.297 -5.202 2.011 1.00 93.81 104 ARG A O 1
ATOM 801 N N . LEU A 1 105 ? 13.442 -5.763 0.011 1.00 92.75 105 LEU A N 1
ATOM 802 C CA . LEU A 1 105 ? 12.561 -4.599 -0.066 1.00 92.75 105 LEU A CA 1
ATOM 803 C C . LEU A 1 105 ? 11.542 -4.573 1.084 1.00 92.75 105 LEU A C 1
ATOM 805 O O . LEU A 1 105 ? 11.411 -3.546 1.746 1.00 92.75 105 LEU A O 1
ATOM 809 N N . THR A 1 106 ? 10.864 -5.692 1.368 1.00 92.56 106 THR A N 1
ATOM 810 C CA . THR A 1 106 ? 9.878 -5.745 2.456 1.00 92.56 106 THR A CA 1
ATOM 811 C C . THR A 1 106 ? 10.516 -5.841 3.834 1.00 92.56 106 THR A C 1
ATOM 813 O O . THR A 1 106 ? 10.007 -5.229 4.766 1.00 92.56 106 THR A O 1
ATOM 816 N N . THR A 1 107 ? 11.603 -6.589 4.006 1.00 92.69 107 THR A N 1
ATOM 817 C CA . THR A 1 107 ? 12.164 -6.872 5.336 1.00 92.69 107 THR A CA 1
ATOM 818 C C . THR A 1 107 ? 13.118 -5.808 5.847 1.00 92.69 107 THR A C 1
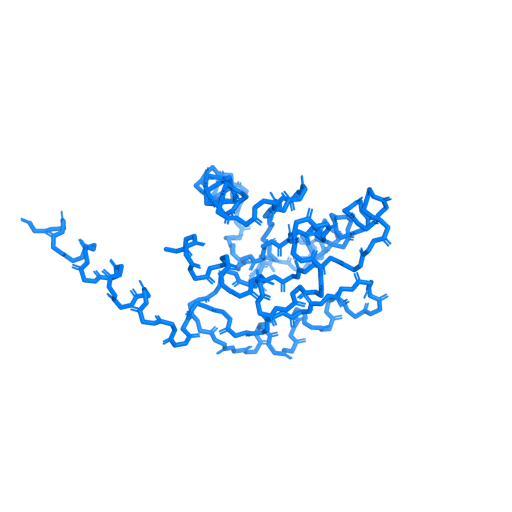ATOM 820 O O . THR A 1 107 ? 13.265 -5.676 7.057 1.00 92.69 107 THR A O 1
ATOM 823 N N . GLU A 1 108 ? 13.770 -5.063 4.954 1.00 94.44 108 GLU A N 1
ATOM 824 C CA . GLU A 1 108 ? 14.823 -4.117 5.328 1.00 94.44 108 GLU A CA 1
ATOM 825 C C . GLU A 1 108 ? 14.527 -2.704 4.829 1.00 94.44 108 GLU A C 1
ATOM 827 O O . GLU A 1 108 ? 14.444 -1.782 5.639 1.00 94.44 108 GLU A O 1
ATOM 832 N N . LYS A 1 109 ? 14.371 -2.513 3.510 1.00 96.62 109 LYS A N 1
ATOM 833 C CA . LYS A 1 109 ? 14.310 -1.166 2.912 1.00 96.62 109 LYS A CA 1
ATOM 834 C C . LYS A 1 109 ? 13.043 -0.421 3.334 1.00 96.62 109 LYS A C 1
ATOM 836 O O . LYS A 1 109 ? 13.159 0.625 3.959 1.00 96.62 109 LYS A O 1
ATOM 841 N N . LEU A 1 110 ? 11.855 -0.994 3.108 1.00 95.88 110 LEU A N 1
ATOM 842 C CA . LEU A 1 110 ? 10.590 -0.370 3.522 1.00 95.88 110 LEU A CA 1
ATOM 843 C C . LEU A 1 110 ? 10.478 -0.225 5.042 1.00 95.88 110 LEU A C 1
ATOM 845 O O . LEU A 1 110 ? 10.031 0.809 5.525 1.00 95.88 110 LEU A O 1
ATOM 849 N N . ALA A 1 111 ? 10.918 -1.229 5.806 1.00 93.69 111 ALA A N 1
ATOM 850 C CA . ALA A 1 111 ? 10.915 -1.148 7.265 1.00 93.69 111 ALA A CA 1
ATOM 851 C C . ALA A 1 111 ? 11.768 0.032 7.771 1.00 93.69 111 ALA A C 1
ATOM 853 O O . ALA A 1 111 ? 11.353 0.751 8.677 1.00 93.69 111 ALA A O 1
ATOM 854 N N . ARG A 1 112 ? 12.931 0.271 7.147 1.00 96.81 112 ARG A N 1
ATOM 855 C CA . ARG A 1 112 ? 13.795 1.423 7.435 1.00 96.81 112 ARG A CA 1
ATOM 856 C C . ARG A 1 112 ? 13.172 2.739 6.970 1.00 96.81 112 ARG A C 1
ATOM 858 O O . ARG A 1 112 ? 13.133 3.688 7.746 1.00 96.81 112 ARG A O 1
ATOM 865 N N . ASP A 1 113 ? 12.667 2.788 5.740 1.00 97.62 113 ASP A N 1
ATOM 866 C CA . ASP A 1 113 ? 12.054 3.983 5.142 1.00 97.62 113 ASP A CA 1
ATOM 867 C C . ASP A 1 113 ? 10.835 4.472 5.949 1.00 97.62 113 ASP A C 1
ATOM 869 O O . ASP A 1 113 ? 10.547 5.670 5.997 1.00 97.62 113 ASP A O 1
ATOM 873 N N . LEU A 1 114 ? 10.133 3.555 6.623 1.00 97.19 114 LEU A N 1
ATOM 874 C CA . LEU A 1 114 ? 8.934 3.828 7.420 1.00 97.19 114 LEU A CA 1
ATOM 875 C C . LEU A 1 114 ? 9.177 3.827 8.935 1.00 97.19 114 LEU A C 1
ATOM 877 O O . LEU A 1 114 ? 8.228 3.946 9.714 1.00 97.19 114 LEU A O 1
ATOM 881 N N . ALA A 1 115 ? 10.435 3.735 9.368 1.00 96.62 115 ALA A N 1
ATOM 882 C CA . ALA A 1 115 ? 10.784 3.780 10.779 1.00 96.62 115 ALA A CA 1
ATOM 883 C C . ALA A 1 115 ? 10.299 5.087 11.438 1.00 96.62 115 ALA A C 1
ATOM 885 O O . ALA A 1 115 ? 10.289 6.165 10.826 1.00 96.62 115 ALA A O 1
ATOM 886 N N . GLY A 1 116 ? 9.876 4.968 12.699 1.00 97.25 116 GLY A N 1
ATOM 887 C CA . GLY A 1 116 ? 9.372 6.077 13.514 1.00 97.25 116 GLY A CA 1
ATOM 888 C C . GLY A 1 116 ? 7.947 6.538 13.189 1.00 97.25 116 GLY A C 1
ATOM 889 O O . GLY A 1 116 ? 7.450 7.444 13.850 1.00 97.25 116 GLY A O 1
ATOM 890 N N . LEU A 1 117 ? 7.273 5.941 12.200 1.00 98.19 117 LEU A N 1
ATOM 891 C CA . LEU A 1 117 ? 5.876 6.256 11.900 1.00 98.19 117 LEU A CA 1
ATOM 892 C C . LEU A 1 117 ? 4.906 5.434 12.765 1.00 98.19 117 LEU A C 1
ATOM 894 O O . LEU A 1 117 ? 5.215 4.293 13.119 1.00 98.19 117 LEU A O 1
ATOM 898 N N . PRO A 1 118 ? 3.699 5.955 13.054 1.00 97.88 118 PRO A N 1
ATOM 899 C CA . PRO A 1 118 ? 2.655 5.209 13.751 1.00 97.88 118 PRO A CA 1
ATOM 900 C C . PRO A 1 118 ? 2.013 4.188 12.799 1.00 97.88 118 PRO A C 1
ATOM 902 O O . PRO A 1 118 ? 0.934 4.420 12.255 1.00 97.88 118 PRO A O 1
ATOM 905 N N . ILE A 1 119 ? 2.685 3.058 12.568 1.00 98.38 119 ILE A N 1
ATOM 906 C CA . ILE A 1 119 ? 2.232 2.023 11.631 1.00 98.38 119 ILE A CA 1
ATOM 907 C C . ILE A 1 119 ? 2.212 0.623 12.239 1.00 98.38 119 ILE A C 1
ATOM 909 O O . ILE A 1 119 ? 2.930 0.320 13.190 1.00 98.38 119 ILE A O 1
ATOM 913 N N . ARG A 1 120 ? 1.418 -0.256 11.622 1.00 97.38 120 ARG A N 1
ATOM 914 C CA . ARG A 1 120 ? 1.509 -1.714 11.763 1.00 97.38 120 ARG A CA 1
ATOM 915 C C . ARG A 1 120 ? 1.908 -2.296 10.419 1.00 97.38 120 ARG A C 1
ATOM 917 O O . ARG A 1 120 ? 1.145 -2.204 9.463 1.00 97.38 120 ARG A O 1
ATOM 924 N N . TYR A 1 121 ? 3.105 -2.857 10.330 1.00 96.31 121 TYR A N 1
ATOM 925 C CA . TYR A 1 121 ? 3.691 -3.261 9.056 1.00 96.31 121 TYR A CA 1
ATOM 926 C C . TYR A 1 121 ? 3.607 -4.775 8.825 1.00 96.31 121 TYR A C 1
ATOM 928 O O . TYR A 1 121 ? 4.089 -5.543 9.653 1.00 96.31 121 TYR A O 1
ATOM 936 N N . ALA A 1 122 ? 3.024 -5.187 7.694 1.00 93.06 122 ALA A N 1
ATOM 937 C CA . ALA A 1 122 ? 2.861 -6.587 7.287 1.00 93.06 122 ALA A CA 1
ATOM 938 C C . ALA A 1 122 ? 3.905 -7.003 6.247 1.00 93.06 122 ALA A C 1
ATOM 940 O O . ALA A 1 122 ? 3.724 -6.772 5.060 1.00 93.06 122 ALA A O 1
ATOM 941 N N . ALA A 1 123 ? 5.027 -7.601 6.643 1.00 90.25 123 ALA A N 1
ATOM 942 C CA . ALA A 1 123 ? 6.164 -7.803 5.732 1.00 90.25 123 ALA A CA 1
ATOM 943 C C . ALA A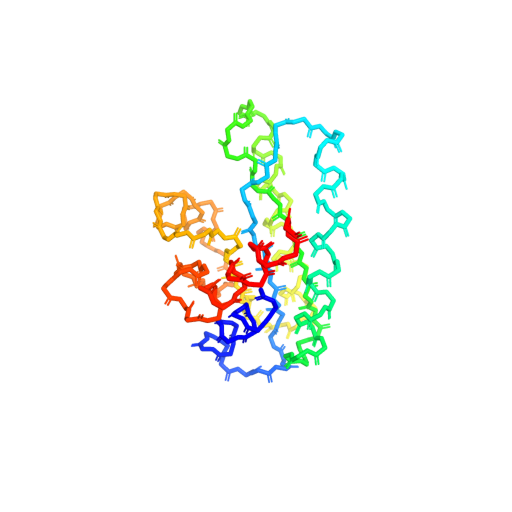 1 123 ? 6.019 -8.966 4.717 1.00 90.25 123 ALA A C 1
ATOM 945 O O . ALA A 1 123 ? 6.931 -9.191 3.914 1.00 90.25 123 ALA A O 1
ATOM 946 N N . GLU A 1 124 ? 4.939 -9.750 4.765 1.00 90.12 124 GLU A N 1
ATOM 947 C CA . GLU A 1 124 ? 4.824 -11.046 4.079 1.00 90.12 124 GLU A CA 1
ATOM 948 C C . GLU A 1 124 ? 4.641 -10.958 2.557 1.00 90.12 124 GLU A C 1
ATOM 950 O O . GLU A 1 124 ? 5.048 -11.876 1.849 1.00 90.12 124 GLU A O 1
ATOM 955 N N . GLY A 1 125 ? 4.055 -9.879 2.037 1.00 90.38 125 GLY A N 1
ATOM 956 C CA . GLY A 1 125 ? 3.651 -9.813 0.629 1.00 90.38 125 GLY A CA 1
ATOM 957 C C . GLY A 1 125 ? 2.503 -10.783 0.288 1.00 90.38 125 GLY A C 1
ATOM 958 O O . GLY A 1 125 ? 1.710 -11.183 1.152 1.00 90.38 125 GLY A O 1
ATOM 959 N N . LEU A 1 126 ? 2.377 -11.137 -0.996 1.00 94.62 126 LEU A N 1
ATOM 960 C CA . LEU A 1 126 ? 1.276 -11.953 -1.519 1.00 94.62 126 LEU A CA 1
ATOM 961 C C . LEU A 1 126 ? 1.486 -13.453 -1.268 1.00 94.62 126 LEU A C 1
ATOM 963 O O . LEU A 1 126 ? 0.567 -14.137 -0.823 1.00 94.62 126 LEU A O 1
ATOM 967 N N . ALA A 1 127 ? 2.678 -13.979 -1.534 1.00 94.44 127 ALA A N 1
ATOM 968 C CA . ALA A 1 127 ? 3.053 -15.345 -1.190 1.00 94.44 127 ALA A CA 1
ATOM 969 C C . ALA A 1 127 ? 3.235 -15.491 0.338 1.00 94.44 127 ALA A C 1
ATOM 971 O O . ALA A 1 127 ? 3.505 -14.508 1.028 1.00 94.44 127 ALA A O 1
ATOM 972 N N . PRO A 1 128 ? 3.066 -16.696 0.909 1.00 93.62 128 PRO A N 1
ATOM 973 C CA . PRO A 1 128 ? 2.670 -17.955 0.273 1.00 93.62 128 PRO A CA 1
ATOM 974 C C . PRO A 1 128 ? 1.140 -18.150 0.211 1.00 93.62 128 PRO A C 1
ATOM 976 O O . PRO A 1 128 ? 0.657 -19.276 0.265 1.00 93.62 128 PRO A O 1
ATOM 979 N N . HIS A 1 129 ? 0.343 -17.076 0.147 1.00 95.25 129 HIS A N 1
ATOM 980 C CA . HIS A 1 129 ? -1.109 -17.201 0.253 1.00 95.25 129 HIS A CA 1
ATOM 981 C C . HIS A 1 129 ? -1.704 -18.037 -0.901 1.00 95.25 129 HIS A C 1
ATOM 983 O O . HIS A 1 129 ? -1.484 -17.702 -2.069 1.00 95.25 129 HIS A O 1
ATOM 989 N N . PRO A 1 130 ? -2.536 -19.062 -0.630 1.00 94.44 130 PRO A N 1
ATOM 990 C CA . PRO A 1 130 ? -3.015 -19.998 -1.656 1.00 94.44 130 PRO A CA 1
ATOM 991 C C . PRO A 1 130 ? -3.871 -19.330 -2.745 1.00 94.44 130 PRO A C 1
ATOM 993 O O . PRO A 1 130 ? -3.901 -19.772 -3.892 1.00 94.44 130 PRO A O 1
ATOM 996 N N . ALA A 1 131 ? -4.532 -18.212 -2.428 1.00 95.56 131 ALA A N 1
ATOM 997 C CA . ALA A 1 131 ? -5.246 -17.414 -3.429 1.00 95.56 131 ALA A CA 1
ATOM 998 C C . ALA A 1 131 ? -4.341 -16.834 -4.536 1.00 95.56 131 ALA A C 1
ATOM 1000 O O . ALA A 1 131 ? -4.861 -16.477 -5.596 1.00 95.56 131 ALA A O 1
ATOM 1001 N N . LEU A 1 132 ? -3.022 -16.729 -4.317 1.00 95.56 132 LEU A N 1
ATOM 1002 C CA . LEU A 1 132 ? -2.073 -16.331 -5.357 1.00 95.56 132 LEU A CA 1
ATOM 1003 C C . LEU A 1 132 ? -1.951 -17.430 -6.417 1.00 95.56 132 LEU A C 1
ATOM 1005 O O . LEU A 1 132 ? -2.131 -17.136 -7.594 1.00 95.56 132 LEU A O 1
ATOM 1009 N N . ALA A 1 133 ? -1.755 -18.686 -6.003 1.00 95.00 133 ALA A N 1
ATOM 1010 C CA . ALA A 1 133 ? -1.708 -19.833 -6.913 1.00 95.00 133 ALA A CA 1
ATOM 1011 C C . ALA A 1 133 ? -3.006 -19.950 -7.728 1.00 95.00 133 ALA A C 1
ATOM 1013 O O . ALA A 1 133 ? -2.970 -19.946 -8.956 1.00 95.00 133 ALA A O 1
A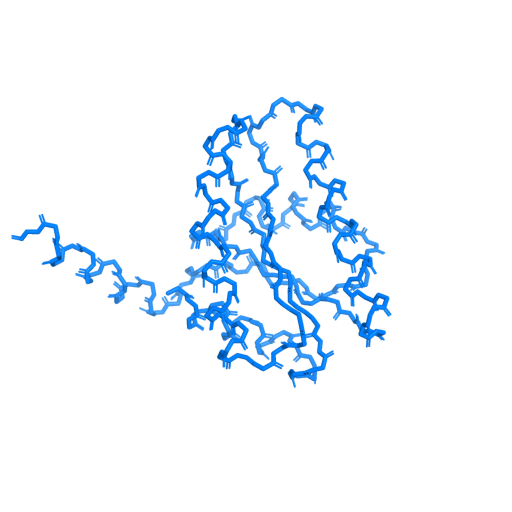TOM 1014 N N . ARG A 1 134 ? -4.170 -19.879 -7.059 1.00 94.81 134 ARG A N 1
ATOM 1015 C CA . ARG A 1 134 ? -5.480 -19.870 -7.739 1.00 94.81 134 ARG A CA 1
ATOM 1016 C C . ARG A 1 134 ? -5.621 -18.729 -8.748 1.00 94.81 134 ARG A C 1
ATOM 1018 O O . ARG A 1 134 ? -6.322 -18.872 -9.747 1.00 94.81 134 ARG A O 1
ATOM 1025 N N . TRP A 1 135 ? -5.053 -17.558 -8.455 1.00 94.06 135 TRP A N 1
ATOM 1026 C CA . TRP A 1 135 ? -5.079 -16.427 -9.381 1.00 94.06 135 TRP A CA 1
ATOM 1027 C C . TRP A 1 135 ? -4.204 -16.701 -10.606 1.00 94.06 135 TRP A C 1
ATOM 1029 O O . TRP A 1 135 ? -4.705 -16.537 -11.715 1.00 94.06 135 TRP A O 1
ATOM 1039 N N . ILE A 1 136 ? -2.976 -17.194 -10.419 1.00 94.19 136 ILE A N 1
ATOM 1040 C CA . ILE A 1 136 ? -2.072 -17.577 -11.516 1.00 94.19 136 ILE A CA 1
ATOM 1041 C C . ILE A 1 136 ? -2.742 -18.615 -12.422 1.00 94.19 136 ILE A C 1
ATOM 1043 O O . ILE A 1 136 ? -2.828 -18.401 -13.626 1.00 94.19 136 ILE A O 1
ATOM 1047 N N . GLU A 1 137 ? -3.310 -19.682 -11.856 1.00 95.31 137 GLU A N 1
ATOM 1048 C CA . GLU A 1 137 ? -4.023 -20.716 -12.619 1.00 95.31 137 GLU A CA 1
ATOM 1049 C C . GLU A 1 137 ? -5.159 -20.149 -13.484 1.00 95.31 137 GLU A C 1
ATOM 1051 O O . GLU A 1 137 ? -5.360 -20.584 -14.617 1.00 95.31 137 GLU A O 1
ATOM 1056 N N . ARG A 1 138 ? -5.915 -19.168 -12.967 1.00 94.25 138 ARG A N 1
ATOM 1057 C CA . ARG A 1 138 ? -6.965 -18.496 -13.747 1.00 94.25 138 ARG A CA 1
ATOM 1058 C C . ARG A 1 138 ? -6.392 -17.659 -14.883 1.00 94.25 138 ARG A C 1
ATOM 1060 O O . ARG A 1 138 ? -6.990 -17.654 -15.947 1.00 94.25 138 ARG A O 1
ATOM 1067 N N . GLN A 1 139 ? -5.288 -16.945 -14.657 1.00 93.56 139 GLN A N 1
ATOM 1068 C CA . GLN A 1 139 ? -4.643 -16.160 -15.715 1.00 93.56 139 GLN A CA 1
ATOM 1069 C C . GLN A 1 139 ? -4.091 -17.061 -16.818 1.00 93.56 139 GLN A C 1
ATOM 1071 O O . GLN A 1 139 ? -4.306 -16.767 -17.986 1.00 93.56 139 GLN A O 1
ATOM 1076 N N . VAL A 1 140 ? -3.474 -18.193 -16.458 1.00 94.88 140 VAL A N 1
ATOM 1077 C CA . VAL A 1 140 ? -3.017 -19.186 -17.438 1.00 94.88 140 VAL A CA 1
ATOM 1078 C C . VAL A 1 140 ? -4.197 -19.670 -18.277 1.00 94.88 140 VAL A C 1
ATOM 1080 O O . VAL A 1 140 ? -4.137 -19.564 -19.489 1.00 94.88 140 VAL A O 1
ATOM 1083 N N . ARG A 1 141 ? -5.307 -20.099 -17.663 1.00 94.94 141 ARG A N 1
ATOM 1084 C CA . ARG A 1 141 ? -6.496 -20.567 -18.404 1.00 94.94 141 ARG A CA 1
ATOM 1085 C C . ARG A 1 141 ? -7.153 -19.527 -19.321 1.00 94.94 141 ARG A C 1
ATOM 1087 O O . ARG A 1 141 ? -7.925 -19.929 -20.171 1.00 94.94 141 ARG A O 1
ATOM 1094 N N . GLN A 1 142 ? -6.931 -18.232 -19.098 1.00 91.44 142 GLN A N 1
ATOM 1095 C CA . GLN A 1 142 ? -7.489 -17.150 -19.924 1.00 91.44 142 GLN A CA 1
ATOM 1096 C C . GLN A 1 142 ? -6.565 -16.733 -21.073 1.00 91.44 142 GLN A C 1
ATOM 1098 O O . GLN A 1 142 ? -7.005 -16.034 -21.978 1.00 91.44 142 GLN A O 1
ATOM 1103 N N . ALA A 1 143 ? -5.282 -17.089 -20.993 1.00 83.25 143 ALA A N 1
ATOM 1104 C CA . ALA A 1 143 ? -4.292 -16.782 -22.021 1.00 83.25 143 ALA A CA 1
ATOM 1105 C C . ALA A 1 143 ? -4.305 -17.791 -23.185 1.00 83.25 143 ALA A C 1
ATOM 1107 O O . ALA A 1 143 ? -3.642 -17.552 -24.19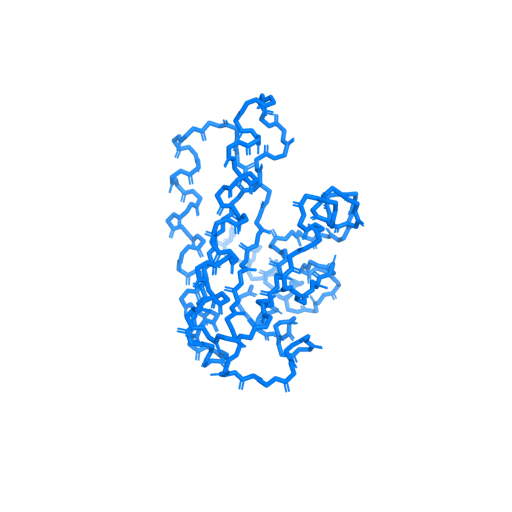3 1.00 83.25 143 ALA A O 1
ATOM 1108 N N . TRP A 1 144 ? -5.044 -18.891 -23.030 1.00 60.09 144 TRP A N 1
ATOM 1109 C CA . TRP A 1 144 ? -5.314 -19.921 -24.033 1.00 60.09 144 TRP A CA 1
ATOM 1110 C C . TRP A 1 144 ? -6.809 -19.936 -24.352 1.00 60.09 144 TRP A C 1
ATOM 1112 O O . TRP A 1 144 ? -7.152 -20.382 -25.467 1.00 60.09 144 TRP A O 1
#

Mean predicted aligned error: 2.72 Å

Sequence (144 aa):
MAEILAERYRAHAQSPGQEALLLVGHGPNDAETYAEWMRHLRAVAAAVRARTGAPSVLVELVRDDAPPPVRAEAVHRIRELVALQHAATRRPVVVVPILVARGRLTTEKLARDLAGLPIRYAAEGLAPHPALARWIERQVRQAW

pLDDT: mean 95.98, std 3.85, range [60.09, 98.75]